Protein AF-A0A962WZ83-F1 (afdb_monomer_lite)

pLDDT: mean 84.9, std 10.67, range [53.53, 93.56]

Radius of gyration: 10.9 Å; chains: 1; bounding box: 27×21×22 Å

Secondary structure (DSSP, 8-state):
--S-GGGSSHHHHHHH-TT-HHHHHHHHTTPPP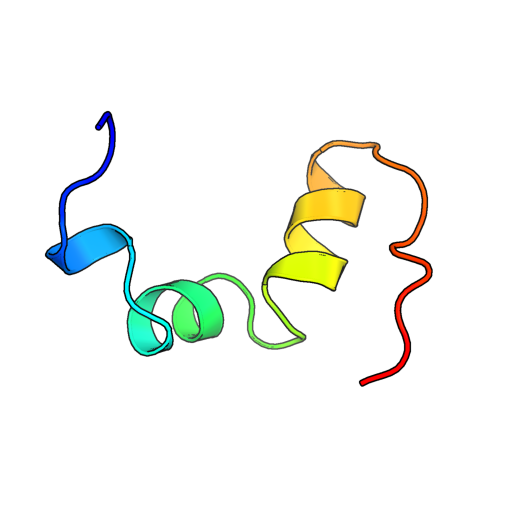P----

Structure (mmCIF, N/CA/C/O backbone):
data_AF-A0A962WZ83-F1
#
_entry.id   AF-A0A962WZ83-F1
#
loop_
_atom_site.group_PDB
_atom_site.id
_atom_site.type_symbol
_atom_site.label_atom_id
_atom_site.label_alt_id
_atom_site.label_comp_id
_atom_site.label_asym_id
_atom_site.label_entity_id
_atom_site.label_seq_id
_atom_site.pdbx_PDB_ins_code
_atom_site.Cartn_x
_atom_site.Cartn_y
_atom_site.Cartn_z
_atom_site.occupancy
_atom_site.B_iso_or_equiv
_atom_site.auth_seq_id
_atom_site.auth_comp_id
_atom_site.auth_asym_id
_atom_site.auth_atom_id
_atom_site.pdbx_PDB_model_num
ATOM 1 N N . LYS A 1 1 ? -13.229 14.333 -2.026 1.00 53.53 1 LYS A N 1
ATOM 2 C CA . LYS A 1 1 ? -12.528 13.090 -1.605 1.00 53.53 1 LYS A CA 1
ATOM 3 C C . LYS A 1 1 ? -13.442 11.913 -1.935 1.00 53.53 1 LYS A C 1
ATOM 5 O O . LYS A 1 1 ? -14.510 11.841 -1.352 1.00 53.53 1 LYS A O 1
ATOM 10 N N . LYS A 1 2 ? -13.106 11.091 -2.940 1.00 67.81 2 LYS A N 1
ATOM 11 C CA . LYS A 1 2 ? -14.043 10.129 -3.573 1.00 67.81 2 LYS A CA 1
ATOM 12 C C . LYS A 1 2 ? -14.389 8.915 -2.689 1.00 67.81 2 LYS A C 1
ATOM 14 O O . LYS A 1 2 ? -15.380 8.244 -2.931 1.00 67.81 2 LYS A O 1
ATOM 19 N N . LEU A 1 3 ? -13.596 8.671 -1.647 1.00 75.00 3 LEU A N 1
ATOM 20 C CA . LEU A 1 3 ? -13.813 7.660 -0.617 1.00 75.00 3 LEU A CA 1
ATOM 21 C C . LEU A 1 3 ? -13.643 8.379 0.735 1.00 75.00 3 LEU A C 1
ATOM 23 O O . LEU A 1 3 ? -12.645 9.075 0.932 1.00 75.00 3 LEU A O 1
ATOM 27 N N . GLY A 1 4 ? -14.660 8.336 1.600 1.00 84.31 4 GLY A N 1
ATOM 28 C CA . GLY A 1 4 ? -14.680 9.035 2.895 1.00 84.31 4 GLY A CA 1
ATOM 29 C C . GLY A 1 4 ? -13.680 8.470 3.915 1.00 84.31 4 GLY A C 1
ATOM 30 O O . GLY A 1 4 ? -12.902 7.569 3.601 1.00 84.31 4 GLY A O 1
ATOM 31 N N . LYS A 1 5 ? -13.709 8.972 5.160 1.00 81.75 5 LYS A N 1
ATOM 32 C CA . LYS A 1 5 ? -12.818 8.505 6.248 1.00 81.75 5 LYS A CA 1
ATOM 33 C C . LYS A 1 5 ? -12.963 7.001 6.525 1.00 81.75 5 LYS A C 1
ATOM 35 O O . LYS A 1 5 ? -11.970 6.334 6.804 1.00 81.75 5 LYS A O 1
ATOM 40 N N . ASP A 1 6 ? -14.160 6.454 6.345 1.00 81.88 6 ASP A N 1
ATOM 41 C CA . ASP A 1 6 ? -14.471 5.034 6.562 1.00 81.88 6 ASP A CA 1
ATOM 42 C C . ASP A 1 6 ? -13.774 4.096 5.571 1.00 81.88 6 ASP A C 1
ATOM 44 O O . ASP A 1 6 ? -13.541 2.933 5.876 1.00 81.88 6 ASP A O 1
ATOM 48 N N . LYS A 1 7 ? -13.403 4.604 4.390 1.00 82.69 7 LYS A N 1
ATOM 49 C CA . LYS A 1 7 ? -12.702 3.841 3.344 1.00 82.69 7 LYS A CA 1
ATOM 50 C C . LYS A 1 7 ? -11.252 4.286 3.132 1.00 82.69 7 LYS A C 1
ATOM 52 O O . LYS A 1 7 ? -10.540 3.702 2.325 1.00 82.69 7 LYS A O 1
ATOM 57 N N . GLY A 1 8 ? -10.818 5.334 3.829 1.00 85.19 8 GLY A N 1
ATOM 58 C CA . GLY A 1 8 ? -9.458 5.874 3.772 1.00 85.19 8 GLY A CA 1
ATOM 59 C C . GLY A 1 8 ? -8.611 5.540 4.998 1.00 85.19 8 GLY A C 1
ATOM 60 O O . GLY A 1 8 ? -7.585 6.181 5.203 1.00 85.19 8 GLY A O 1
ATOM 61 N N . ASN A 1 9 ? -9.052 4.609 5.846 1.00 88.44 9 ASN A N 1
ATOM 62 C CA . ASN A 1 9 ? -8.317 4.212 7.044 1.00 88.44 9 ASN A CA 1
ATOM 63 C C . ASN A 1 9 ? -7.400 3.010 6.777 1.00 88.44 9 ASN A C 1
ATOM 65 O O . ASN A 1 9 ? -7.651 2.196 5.887 1.00 88.44 9 ASN A O 1
ATOM 69 N N . SER A 1 10 ? -6.344 2.891 7.586 1.00 88.19 10 SER A N 1
ATOM 70 C CA . SER A 1 10 ? -5.351 1.824 7.450 1.00 88.19 10 SER A CA 1
ATOM 71 C C . SER A 1 10 ? -5.979 0.437 7.563 1.00 88.19 10 SER A C 1
ATOM 73 O O . SER A 1 10 ? -5.665 -0.419 6.748 1.00 88.19 10 SER A O 1
ATOM 75 N N . LYS A 1 11 ? -6.897 0.214 8.513 1.00 90.69 11 LYS A N 1
ATOM 76 C CA . LYS A 1 11 ? -7.528 -1.098 8.724 1.00 90.69 11 LYS A CA 1
ATOM 77 C C . LYS A 1 11 ? -8.220 -1.602 7.454 1.00 90.69 11 LYS A C 1
ATOM 79 O O . LYS A 1 11 ? -7.900 -2.685 6.984 1.00 90.69 11 LYS A O 1
ATOM 84 N N . TYR A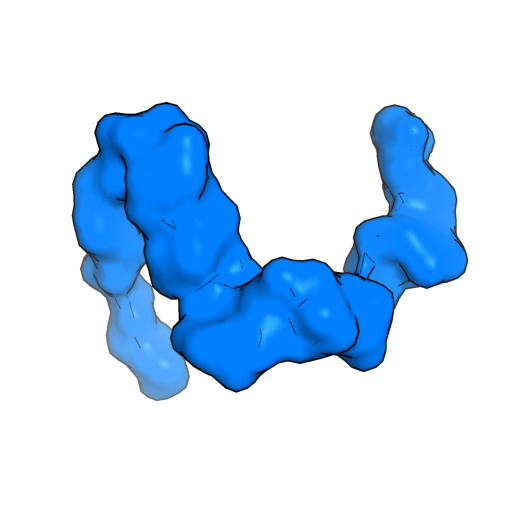 1 12 ? -9.066 -0.771 6.856 1.00 91.88 12 TYR A N 1
ATOM 85 C CA . TYR A 1 12 ? -9.771 -1.074 5.614 1.00 91.88 12 TYR A CA 1
ATOM 86 C C . TYR A 1 12 ? -8.808 -1.353 4.452 1.00 91.88 12 TYR A C 1
ATOM 88 O O . TYR A 1 12 ? -9.005 -2.276 3.665 1.00 91.88 12 TYR A O 1
ATOM 96 N N . LEU A 1 13 ? -7.722 -0.582 4.355 1.00 91.31 13 LEU A N 1
ATOM 97 C CA . LEU A 1 13 ? -6.703 -0.791 3.329 1.00 91.31 13 LEU A CA 1
ATOM 98 C C . LEU A 1 13 ? -5.921 -2.098 3.530 1.00 91.31 13 LEU A C 1
ATOM 100 O O . LEU A 1 13 ? -5.594 -2.748 2.543 1.00 91.31 13 LEU A O 1
ATOM 104 N N . TYR A 1 14 ? -5.649 -2.507 4.769 1.00 92.75 14 TYR A N 1
ATOM 105 C CA . TYR A 1 14 ? -4.993 -3.785 5.073 1.00 92.7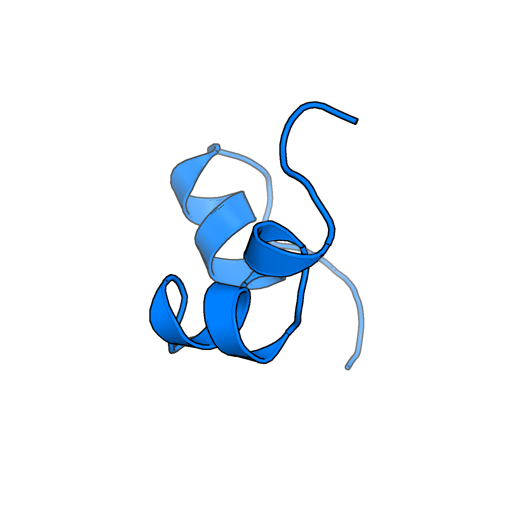5 14 TYR A CA 1
ATOM 106 C C . TYR A 1 14 ? -5.934 -4.993 4.928 1.00 92.75 14 TYR A C 1
ATOM 108 O O . TYR A 1 14 ? -5.464 -6.072 4.581 1.00 92.75 14 TYR A O 1
ATOM 116 N N . GLU A 1 15 ? -7.247 -4.820 5.114 1.00 92.81 15 GLU A N 1
ATOM 117 C CA . GLU A 1 15 ? -8.255 -5.847 4.795 1.00 92.81 15 GLU A CA 1
ATOM 118 C C . GLU A 1 15 ? -8.323 -6.118 3.283 1.00 92.81 15 GLU A C 1
ATOM 120 O O . GLU A 1 15 ? -8.410 -7.268 2.858 1.00 92.81 15 GLU A O 1
ATOM 125 N N . LEU A 1 16 ? -8.231 -5.068 2.458 1.00 91.31 16 LEU A N 1
ATOM 126 C CA . LEU A 1 16 ? -8.196 -5.190 0.994 1.00 91.31 16 LEU A CA 1
ATOM 127 C C . LEU A 1 16 ? -6.834 -5.656 0.458 1.00 91.31 16 LEU A C 1
ATOM 129 O O . LEU A 1 16 ? -6.760 -6.371 -0.544 1.00 91.31 16 LEU A O 1
ATOM 133 N N . PHE A 1 17 ? -5.752 -5.224 1.102 1.00 92.31 17 PHE A N 1
ATOM 134 C CA . PHE A 1 17 ? -4.378 -5.463 0.677 1.00 92.31 17 PHE A CA 1
ATOM 135 C C . PHE A 1 17 ? -3.549 -6.066 1.826 1.00 92.31 17 PHE A C 1
ATOM 137 O O . PHE A 1 17 ? -2.742 -5.362 2.447 1.00 92.31 17 PHE A O 1
ATOM 144 N N . PRO A 1 18 ? -3.698 -7.377 2.098 1.00 90.31 18 PRO A N 1
ATOM 145 C CA . PRO A 1 18 ? -3.056 -8.034 3.241 1.00 90.31 18 PRO A CA 1
ATOM 146 C C . PRO A 1 18 ? -1.521 -8.029 3.183 1.00 90.31 18 PRO A C 1
ATOM 148 O O . PRO A 1 18 ? -0.858 -8.085 4.213 1.00 90.31 18 PRO A O 1
ATOM 151 N N . TYR A 1 19 ? -0.933 -7.915 1.990 1.00 88.50 19 TYR A N 1
ATOM 152 C CA . TYR A 1 19 ? 0.517 -7.830 1.773 1.00 88.50 19 TYR A CA 1
ATOM 153 C C . TYR A 1 19 ? 1.032 -6.386 1.678 1.00 88.50 19 TYR A C 1
ATOM 155 O O . TYR A 1 19 ? 2.171 -6.156 1.257 1.00 88.50 19 TYR A O 1
ATOM 163 N N . GLY A 1 20 ? 0.196 -5.416 2.044 1.00 89.62 20 GLY A N 1
ATOM 164 C CA . GLY A 1 20 ? 0.528 -4.003 2.096 1.00 89.62 20 GLY A CA 1
ATOM 165 C C . GLY A 1 20 ? -0.183 -3.205 0.999 1.00 89.62 20 GLY A C 1
ATOM 166 O O . GLY A 1 20 ? -0.007 -3.504 -0.191 1.00 89.62 20 GLY A O 1
ATOM 167 N N . PRO A 1 21 ? -0.923 -2.142 1.366 1.00 92.50 21 PRO A N 1
ATOM 168 C CA . PRO A 1 21 ? -1.724 -1.372 0.422 1.00 92.50 21 PRO A CA 1
ATOM 169 C C . PRO A 1 21 ? -0.896 -0.730 -0.679 1.00 92.50 21 PRO A C 1
ATOM 171 O O . PRO A 1 21 ? -1.257 -0.853 -1.841 1.00 92.50 21 PRO A O 1
ATOM 174 N N . ALA A 1 22 ? 0.255 -0.136 -0.360 1.00 90.12 22 ALA A N 1
ATOM 175 C CA . ALA A 1 22 ? 1.115 0.477 -1.371 1.00 90.12 22 ALA A CA 1
ATOM 176 C C . ALA A 1 22 ? 1.633 -0.551 -2.394 1.00 90.12 22 ALA A C 1
ATOM 178 O O . ALA A 1 22 ? 1.511 -0.360 -3.601 1.00 90.12 22 ALA A O 1
ATOM 179 N N . LYS A 1 23 ? 2.167 -1.683 -1.923 1.00 89.94 23 LYS A N 1
ATOM 180 C CA . LYS A 1 23 ? 2.766 -2.707 -2.789 1.00 89.94 23 LYS A CA 1
ATOM 181 C C . LYS A 1 23 ? 1.731 -3.364 -3.699 1.00 89.94 23 LYS A C 1
ATOM 183 O O . LYS A 1 23 ? 1.982 -3.524 -4.894 1.00 89.94 23 LYS A O 1
ATOM 188 N N . GLN A 1 24 ? 0.587 -3.762 -3.144 1.00 92.62 24 GLN A N 1
ATOM 189 C C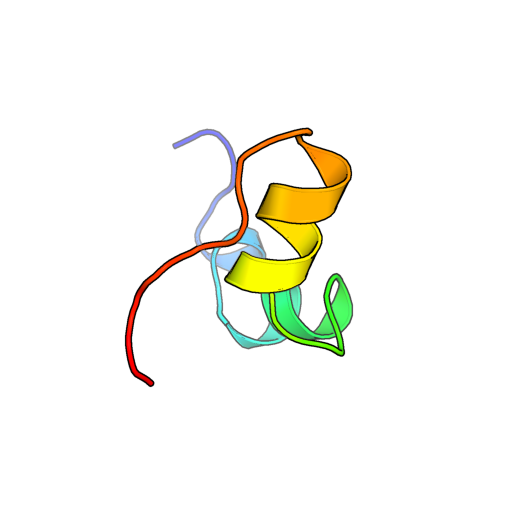A . GLN A 1 24 ? -0.459 -4.418 -3.925 1.00 92.62 24 GLN A CA 1
ATOM 190 C C . GLN A 1 24 ? -1.206 -3.434 -4.824 1.00 92.62 24 GLN A C 1
ATOM 192 O O . GLN A 1 24 ? -1.424 -3.764 -5.987 1.00 92.62 24 GLN A O 1
ATOM 197 N N . ALA A 1 25 ? -1.517 -2.221 -4.353 1.00 92.12 25 ALA A N 1
ATOM 198 C CA . ALA A 1 25 ? -2.158 -1.209 -5.191 1.00 92.12 25 ALA A CA 1
ATOM 199 C C . ALA A 1 25 ? -1.286 -0.847 -6.399 1.00 92.12 25 ALA A C 1
ATOM 201 O O . ALA A 1 25 ? -1.798 -0.832 -7.515 1.00 92.12 25 ALA A O 1
ATOM 202 N N . CYS A 1 26 ? 0.027 -0.647 -6.218 1.00 92.44 26 CYS A N 1
ATOM 203 C CA . CYS A 1 26 ? 0.935 -0.396 -7.341 1.00 92.44 26 CYS A CA 1
ATOM 204 C C . CYS A 1 26 ? 0.966 -1.573 -8.325 1.00 92.44 26 CYS A C 1
ATOM 206 O O . CYS A 1 26 ? 0.851 -1.356 -9.528 1.00 92.44 26 CYS A O 1
ATOM 208 N N . L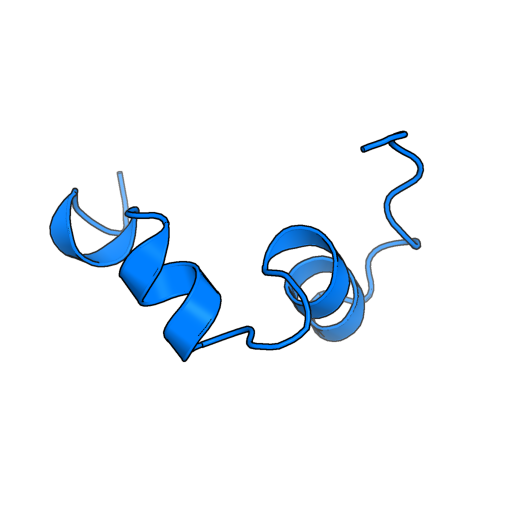YS A 1 27 ? 1.040 -2.817 -7.830 1.00 91.50 27 LYS A N 1
ATOM 209 C CA . LYS A 1 27 ? 1.031 -4.015 -8.685 1.00 91.50 27 LYS A CA 1
ATOM 210 C C . LYS A 1 27 ? -0.250 -4.119 -9.518 1.00 91.50 27 LYS A C 1
ATOM 212 O O . LYS A 1 27 ? -0.171 -4.411 -10.706 1.00 91.50 27 LYS A O 1
ATOM 217 N N . TYR A 1 28 ? -1.415 -3.888 -8.913 1.00 92.06 28 TYR A N 1
ATOM 218 C CA . TYR A 1 28 ? -2.698 -3.969 -9.618 1.00 92.06 28 TYR A CA 1
ATOM 219 C C . TYR A 1 28 ? -2.933 -2.792 -10.566 1.00 92.06 28 TYR A C 1
ATOM 221 O O . TYR A 1 28 ? -3.545 -2.969 -11.612 1.00 92.06 28 TYR A O 1
ATOM 229 N N . ALA A 1 29 ? -2.418 -1.610 -10.231 1.00 93.19 29 ALA A N 1
ATOM 230 C CA . ALA A 1 29 ? -2.488 -0.430 -11.087 1.00 93.19 29 ALA A CA 1
ATOM 231 C C . ALA A 1 29 ? -1.461 -0.444 -12.239 1.00 93.19 29 ALA A C 1
ATOM 233 O O . ALA A 1 29 ? -1.415 0.510 -13.009 1.00 93.19 29 ALA A O 1
ATOM 234 N N . GLY A 1 30 ? -0.617 -1.481 -12.349 1.00 93.56 30 GLY A N 1
ATOM 235 C CA . GLY A 1 30 ? 0.455 -1.550 -13.349 1.00 93.56 30 GLY A CA 1
ATOM 236 C C . GLY A 1 30 ? 1.572 -0.527 -13.120 1.00 93.56 30 GLY A C 1
ATOM 237 O O . GLY A 1 30 ? 2.333 -0.218 -14.034 1.00 93.56 30 GLY A O 1
ATOM 238 N N . LEU A 1 31 ? 1.662 0.020 -11.907 1.00 91.56 31 LEU A N 1
ATOM 239 C CA . LEU A 1 31 ? 2.674 0.994 -11.527 1.00 91.56 31 LEU A CA 1
ATOM 240 C C . LEU A 1 31 ? 3.987 0.283 -11.170 1.00 91.56 31 LEU A C 1
ATOM 242 O O . LEU A 1 31 ? 3.966 -0.854 -10.681 1.00 91.56 31 LEU A O 1
ATOM 246 N N . PRO A 1 32 ? 5.142 0.946 -11.369 1.00 88.50 32 PRO A N 1
ATOM 247 C CA . PRO A 1 32 ? 6.424 0.400 -10.951 1.00 88.50 32 PRO A CA 1
ATOM 248 C C . PRO A 1 32 ? 6.421 0.097 -9.450 1.00 88.50 32 PRO A C 1
ATOM 250 O O . PRO A 1 32 ? 5.688 0.703 -8.662 1.00 88.50 32 PRO A O 1
ATOM 253 N N . LYS A 1 33 ? 7.253 -0.869 -9.047 1.00 83.38 33 LYS A N 1
ATOM 254 C CA . LYS A 1 33 ? 7.385 -1.259 -7.642 1.00 83.38 33 LYS A CA 1
ATOM 255 C C . LYS A 1 33 ? 7.725 -0.012 -6.815 1.00 83.38 33 LYS A C 1
ATOM 257 O O . LYS A 1 33 ? 8.707 0.652 -7.145 1.00 83.38 33 LYS A O 1
ATOM 262 N N . PRO A 1 34 ? 6.967 0.293 -5.748 1.00 83.69 34 PRO A N 1
ATOM 263 C CA . PRO A 1 34 ? 7.254 1.456 -4.928 1.00 83.69 34 PRO A CA 1
ATOM 264 C C . PRO A 1 34 ? 8.650 1.303 -4.315 1.00 83.69 34 PRO A C 1
ATOM 266 O O . PR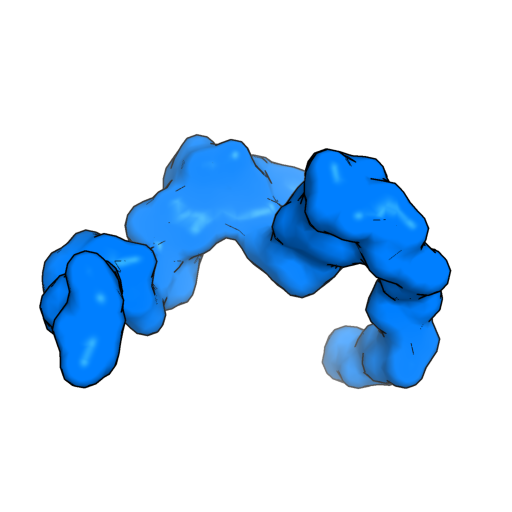O A 1 34 ? 8.911 0.368 -3.555 1.00 83.69 34 PRO A O 1
ATOM 269 N N . THR A 1 35 ? 9.556 2.201 -4.689 1.00 78.31 35 THR A N 1
ATOM 270 C CA . THR A 1 35 ? 10.867 2.387 -4.067 1.00 78.31 35 THR A CA 1
ATOM 271 C C . THR A 1 35 ? 10.712 3.406 -2.951 1.00 78.31 35 THR A C 1
ATOM 273 O O . THR A 1 35 ? 10.861 4.605 -3.157 1.00 78.31 35 THR A O 1
ATOM 276 N N . GLY A 1 36 ? 10.352 2.918 -1.773 1.00 64.81 36 GLY A N 1
ATOM 277 C CA . GLY A 1 36 ? 10.374 3.679 -0.534 1.00 64.81 36 GLY A CA 1
ATOM 278 C C . GLY A 1 36 ? 10.776 2.716 0.566 1.00 64.81 36 GLY A C 1
ATOM 279 O O . GLY A 1 36 ? 10.165 1.653 0.691 1.00 64.81 36 GLY A O 1
ATOM 280 N N . CYS A 1 37 ? 11.847 3.035 1.288 1.00 55.78 37 CYS A N 1
ATOM 281 C CA . CYS A 1 37 ? 12.185 2.304 2.501 1.00 55.78 37 CYS A CA 1
ATOM 282 C C . CYS A 1 37 ? 11.009 2.421 3.477 1.00 55.78 37 CYS A C 1
ATOM 284 O O . CYS A 1 37 ? 10.400 3.487 3.583 1.00 55.78 37 CYS A O 1
ATOM 286 N N . VAL A 1 38 ? 10.681 1.297 4.114 1.00 59.91 38 VAL A N 1
ATOM 287 C CA . VAL A 1 38 ? 9.796 1.245 5.285 1.00 59.91 38 VAL A CA 1
ATOM 288 C C . VAL A 1 38 ? 10.351 2.087 6.422 1.00 59.91 38 VAL A C 1
ATOM 290 O O . VAL A 1 38 ? 11.595 2.124 6.558 1.00 59.91 38 VAL A O 1
#

Foldseek 3Di:
DVDDPVCPDPVNQCVVPVVDNQQVVCVVVVHPGDPDDD

Sequence (38 aa):
KKLGKDKGNSKYLYELFPYGPAKQACKYAGLPKPTGCV